Protein AF-A0A8J6SJF0-F1 (afdb_monomer_lite)

Foldseek 3Di:
DDDLVPQPPLLVVLQVVVCVLLVHPDRDVVSVVCSVPSVVSVVVCVVCSVVCNDPVNVVVVVVVVVD

Secondary structure (DSSP, 8-state):
---GGGS-HHHHHHHHHHHHHHT-SS--HHHHHHTTSHHHHHHHHHHHHHHHTSHHHHHHHHHHHH-

Structure (mmCIF, N/CA/C/O backbone):
data_AF-A0A8J6SJF0-F1
#
_entry.id   AF-A0A8J6SJF0-F1
#
loop_
_atom_site.group_PDB
_atom_site.id
_atom_site.type_symbol
_atom_site.label_atom_id
_atom_site.label_alt_id
_atom_site.label_comp_id
_atom_site.label_asym_id
_atom_site.label_entity_id
_atom_site.label_seq_id
_atom_site.pdbx_PDB_ins_code
_atom_site.Cartn_x
_atom_site.Cartn_y
_atom_site.Cartn_z
_atom_site.occupancy
_atom_site.B_iso_or_equiv
_atom_site.auth_seq_id
_atom_site.auth_comp_id
_atom_site.auth_asym_id
_atom_site.auth_atom_id
_atom_site.pdbx_PDB_model_num
ATOM 1 N N . MET A 1 1 ? -0.431 -15.899 -12.784 1.00 58.97 1 MET A N 1
ATOM 2 C CA . MET A 1 1 ? 0.060 -14.939 -11.770 1.00 58.97 1 MET A CA 1
ATOM 3 C C . MET A 1 1 ? 1.570 -14.984 -11.785 1.00 58.97 1 MET A C 1
ATOM 5 O O . MET A 1 1 ? 2.106 -16.075 -11.924 1.00 58.97 1 MET A O 1
ATOM 9 N N . ILE A 1 2 ? 2.234 -13.835 -11.680 1.00 58.31 2 ILE A N 1
ATOM 10 C CA . ILE A 1 2 ? 3.691 -13.788 -11.524 1.00 58.31 2 ILE A CA 1
ATOM 11 C C . ILE A 1 2 ? 4.019 -14.185 -10.080 1.00 58.31 2 ILE A C 1
ATOM 13 O O . ILE A 1 2 ? 3.433 -13.638 -9.144 1.00 58.31 2 ILE A O 1
ATOM 17 N N . GLU A 1 3 ? 4.923 -15.147 -9.905 1.00 65.44 3 GLU A N 1
ATOM 18 C CA . GLU A 1 3 ? 5.522 -15.431 -8.597 1.00 65.44 3 GLU A CA 1
ATOM 19 C C . GLU A 1 3 ? 6.387 -14.230 -8.175 1.00 65.44 3 GLU A C 1
ATOM 21 O O . GLU A 1 3 ? 7.228 -13.806 -8.974 1.00 65.44 3 GLU A O 1
ATOM 26 N N . PRO A 1 4 ? 6.222 -13.665 -6.962 1.00 61.03 4 PRO A N 1
ATOM 27 C CA . PRO A 1 4 ? 6.931 -12.452 -6.537 1.00 61.03 4 PRO A CA 1
ATOM 28 C C . PRO A 1 4 ? 8.457 -12.525 -6.681 1.00 61.03 4 PRO A C 1
ATOM 30 O O . PRO A 1 4 ? 9.094 -11.520 -6.982 1.00 61.03 4 PRO A O 1
ATOM 33 N N . SER A 1 5 ? 9.038 -13.718 -6.532 1.00 63.75 5 SER A N 1
ATOM 34 C CA . SER A 1 5 ? 10.474 -13.984 -6.691 1.00 63.75 5 SER A CA 1
ATOM 35 C C . SER A 1 5 ? 10.995 -13.830 -8.125 1.00 63.75 5 SER A C 1
ATOM 37 O O . SER A 1 5 ? 12.198 -13.682 -8.319 1.00 63.75 5 SER A O 1
ATOM 39 N N . HIS A 1 6 ? 10.113 -13.831 -9.128 1.00 69.38 6 HIS A N 1
ATOM 40 C CA . HIS A 1 6 ? 10.451 -13.610 -10.538 1.00 69.38 6 HIS A CA 1
ATOM 41 C C . HIS A 1 6 ? 10.059 -12.213 -11.034 1.00 69.38 6 HIS A C 1
ATOM 43 O O . HIS A 1 6 ? 10.229 -11.905 -12.214 1.00 69.38 6 HIS A O 1
ATOM 49 N N . ALA A 1 7 ? 9.507 -11.365 -10.162 1.00 74.44 7 ALA A N 1
ATOM 50 C CA . ALA A 1 7 ? 9.125 -10.016 -10.537 1.00 74.44 7 ALA A CA 1
ATOM 51 C C . ALA A 1 7 ? 10.365 -9.106 -10.655 1.00 74.44 7 ALA A C 1
ATOM 53 O O . ALA A 1 7 ? 11.331 -9.294 -9.911 1.00 74.44 7 ALA A O 1
ATOM 54 N N . PRO A 1 8 ? 10.351 -8.095 -11.539 1.00 82.06 8 PRO A N 1
ATOM 55 C CA . PRO A 1 8 ? 11.385 -7.063 -11.576 1.00 82.06 8 PRO A CA 1
ATOM 56 C C . PRO A 1 8 ? 11.601 -6.410 -10.203 1.00 82.06 8 PRO A C 1
ATOM 58 O O . PRO A 1 8 ? 10.663 -6.297 -9.412 1.00 82.06 8 PRO A O 1
ATOM 61 N N . ALA A 1 9 ? 12.820 -5.940 -9.923 1.00 85.19 9 ALA A N 1
ATOM 62 C CA . ALA A 1 9 ? 13.175 -5.360 -8.621 1.00 85.19 9 ALA A CA 1
ATOM 63 C C . ALA A 1 9 ? 12.244 -4.206 -8.194 1.00 85.19 9 ALA A C 1
ATOM 65 O O . ALA A 1 9 ? 11.896 -4.089 -7.022 1.00 85.19 9 ALA A O 1
ATOM 66 N N . GLU A 1 10 ? 11.778 -3.400 -9.151 1.00 85.56 10 GLU A N 1
ATOM 67 C CA . GLU A 1 10 ? 10.797 -2.329 -8.927 1.00 85.56 10 GLU A CA 1
ATOM 68 C C . GLU A 1 10 ? 9.450 -2.845 -8.394 1.00 85.56 10 GLU A C 1
ATOM 70 O O . GLU A 1 10 ? 8.870 -2.244 -7.493 1.00 85.56 10 GLU A O 1
ATOM 75 N N . ILE A 1 11 ? 8.978 -3.994 -8.889 1.00 88.38 11 ILE A N 1
ATOM 76 C CA . ILE A 1 11 ? 7.740 -4.623 -8.426 1.00 88.38 11 ILE A CA 1
ATOM 77 C C . ILE A 1 11 ? 7.938 -5.168 -7.021 1.00 88.38 11 ILE A C 1
ATOM 79 O O . ILE A 1 11 ? 7.086 -4.960 -6.162 1.00 88.38 11 ILE A O 1
ATOM 83 N N . GLN A 1 12 ? 9.067 -5.833 -6.766 1.00 88.62 12 GLN A N 1
ATOM 84 C CA . GLN A 1 12 ? 9.382 -6.356 -5.437 1.00 88.62 12 GLN A CA 1
ATOM 85 C C . GLN A 1 12 ? 9.427 -5.229 -4.396 1.00 88.62 12 GLN A C 1
ATOM 87 O O . GLN A 1 12 ? 8.854 -5.369 -3.315 1.00 88.62 12 GLN A O 1
ATOM 92 N N . ALA A 1 13 ? 10.034 -4.089 -4.744 1.00 90.25 13 ALA A N 1
ATOM 93 C CA . ALA A 1 13 ? 10.067 -2.906 -3.893 1.00 90.25 13 ALA A CA 1
ATOM 94 C C . ALA A 1 13 ? 8.658 -2.373 -3.592 1.00 90.25 13 ALA A C 1
ATOM 96 O O . ALA A 1 13 ? 8.333 -2.142 -2.428 1.00 90.25 13 ALA A O 1
ATOM 97 N N . SER A 1 14 ? 7.794 -2.239 -4.603 1.00 91.19 14 SER A N 1
ATOM 98 C CA . SER A 1 14 ? 6.410 -1.802 -4.386 1.00 91.19 14 SER A CA 1
ATOM 99 C C . SER A 1 14 ? 5.602 -2.791 -3.539 1.00 91.19 14 SER A C 1
ATOM 101 O O . SER A 1 14 ? 4.879 -2.367 -2.643 1.00 91.19 14 SER A O 1
ATOM 103 N N . LEU A 1 15 ? 5.734 -4.103 -3.767 1.00 91.19 15 LEU A N 1
ATOM 104 C CA . LEU A 1 15 ? 5.035 -5.118 -2.969 1.00 91.19 15 LEU A CA 1
ATOM 105 C C . LEU A 1 15 ? 5.483 -5.094 -1.499 1.00 91.19 15 LEU A C 1
ATOM 107 O O . LEU A 1 15 ? 4.638 -5.182 -0.608 1.00 91.19 15 LEU A O 1
ATOM 111 N N . SER A 1 16 ? 6.783 -4.919 -1.248 1.00 92.06 16 SER A N 1
ATOM 112 C CA . SER A 1 16 ? 7.341 -4.770 0.103 1.00 92.06 16 SER A CA 1
ATOM 113 C C . SER A 1 16 ? 6.836 -3.500 0.801 1.00 92.06 16 SER A C 1
ATOM 115 O O . SER A 1 16 ? 6.465 -3.527 1.979 1.00 92.06 16 SER A O 1
ATOM 117 N N . ASP A 1 17 ? 6.748 -2.389 0.064 1.00 94.62 17 ASP A N 1
ATOM 118 C CA . ASP A 1 17 ? 6.216 -1.125 0.578 1.00 94.62 17 ASP A CA 1
ATOM 119 C C . ASP A 1 17 ? 4.722 -1.230 0.929 1.00 94.62 17 ASP A C 1
ATOM 121 O O . ASP A 1 17 ? 4.297 -0.737 1.975 1.00 94.62 17 ASP A O 1
ATOM 125 N N . ILE A 1 18 ? 3.934 -1.939 0.114 1.00 94.19 18 ILE A N 1
ATOM 126 C CA . ILE A 1 18 ? 2.520 -2.238 0.389 1.00 94.19 18 ILE A CA 1
ATOM 127 C C . ILE A 1 18 ? 2.374 -3.064 1.672 1.00 94.19 18 ILE A C 1
ATOM 129 O O . ILE A 1 18 ? 1.569 -2.715 2.533 1.00 94.19 18 ILE A O 1
ATOM 133 N N . GLN A 1 19 ? 3.154 -4.139 1.825 1.00 93.94 19 GLN A N 1
ATOM 134 C CA . GLN A 1 19 ? 3.110 -4.985 3.024 1.00 93.94 19 GLN A CA 1
ATOM 135 C C . GLN A 1 19 ? 3.448 -4.191 4.285 1.00 93.94 19 GLN A C 1
ATOM 137 O O . GLN A 1 19 ? 2.711 -4.249 5.269 1.00 93.94 19 GLN A O 1
ATOM 142 N N . SER A 1 20 ? 4.525 -3.408 4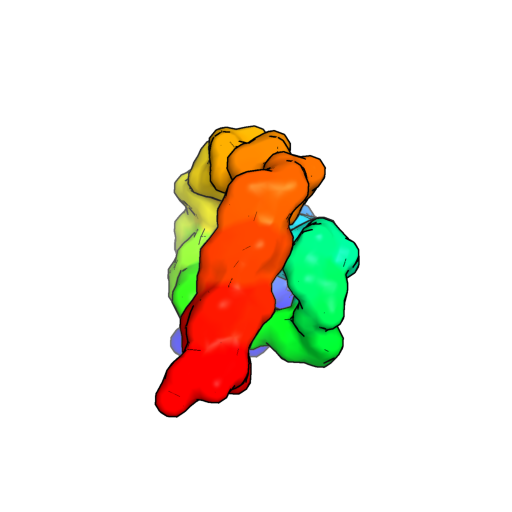.223 1.00 94.31 20 SER A N 1
ATOM 143 C CA . SER A 1 20 ? 4.986 -2.582 5.339 1.00 94.31 20 SER A CA 1
ATOM 144 C C . SER A 1 20 ? 3.975 -1.493 5.694 1.00 94.31 20 SER A C 1
ATOM 146 O O . SER A 1 20 ? 3.685 -1.285 6.867 1.00 94.31 20 SER A O 1
ATOM 148 N N . THR A 1 21 ? 3.395 -0.827 4.691 1.00 95.12 21 THR A N 1
ATOM 149 C CA . THR A 1 21 ? 2.421 0.254 4.905 1.00 95.12 21 THR A CA 1
ATOM 150 C C . THR A 1 21 ? 1.108 -0.263 5.487 1.00 95.12 21 THR A C 1
ATOM 152 O O . THR A 1 21 ? 0.531 0.385 6.353 1.00 95.12 21 THR A O 1
ATOM 155 N N . LEU A 1 22 ? 0.626 -1.417 5.021 1.00 92.56 22 LEU A N 1
ATOM 156 C CA . LEU A 1 22 ? -0.628 -2.005 5.498 1.00 92.56 22 LEU A CA 1
ATOM 157 C C . LEU A 1 22 ? -0.452 -2.856 6.766 1.00 92.56 22 LEU A C 1
ATOM 159 O O . LEU A 1 22 ? -1.445 -3.314 7.324 1.00 92.56 22 LEU A O 1
ATOM 163 N N . GLY A 1 23 ? 0.785 -3.106 7.207 1.00 91.50 23 GLY A N 1
ATOM 164 C CA . GLY A 1 23 ? 1.075 -3.942 8.373 1.00 91.50 23 GLY A CA 1
ATOM 165 C C . GLY A 1 23 ? 0.722 -5.422 8.183 1.00 91.50 23 GLY A C 1
ATOM 166 O O . GLY A 1 23 ? 0.429 -6.111 9.159 1.00 91.50 23 GLY A O 1
ATOM 167 N N . ILE A 1 24 ? 0.727 -5.923 6.942 1.00 91.44 24 ILE A N 1
ATOM 168 C CA . ILE A 1 24 ? 0.335 -7.304 6.620 1.00 91.44 24 ILE A CA 1
ATOM 169 C C . ILE A 1 24 ? 1.550 -8.172 6.249 1.00 91.44 24 ILE A C 1
ATOM 171 O O . ILE A 1 24 ? 2.382 -7.758 5.440 1.00 91.44 24 ILE A O 1
ATOM 175 N N . PRO A 1 25 ? 1.651 -9.417 6.758 1.00 91.25 25 PRO A N 1
ATOM 176 C CA . PRO A 1 25 ? 2.802 -10.285 6.493 1.00 91.25 25 PRO A CA 1
ATOM 177 C C . PRO A 1 25 ? 2.701 -11.057 5.165 1.00 91.25 25 PRO A C 1
ATOM 179 O O . PRO A 1 25 ? 3.521 -11.926 4.884 1.00 91.25 25 PRO A O 1
ATOM 182 N N . TRP A 1 26 ? 1.697 -10.774 4.333 1.00 88.88 26 TRP A N 1
ATOM 183 C CA . TRP A 1 26 ? 1.419 -11.479 3.079 1.00 88.88 26 TRP A CA 1
ATOM 184 C C . TRP A 1 26 ? 1.147 -10.490 1.946 1.00 88.88 26 TRP A C 1
ATOM 186 O O . TRP A 1 26 ? 0.677 -9.381 2.178 1.00 88.88 26 TRP A O 1
ATOM 196 N N . THR A 1 27 ? 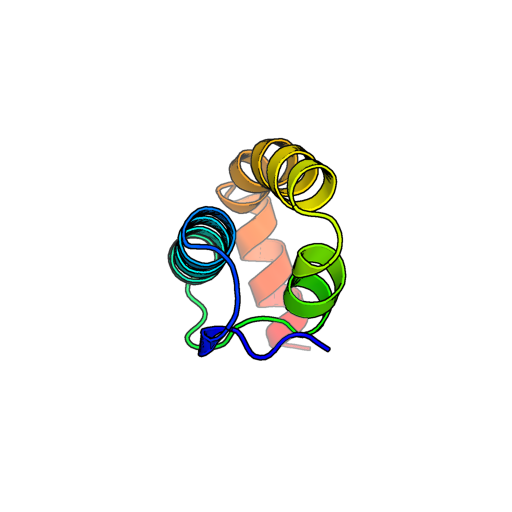1.429 -10.888 0.705 1.00 86.06 27 THR A N 1
ATOM 197 C CA . THR A 1 27 ? 1.132 -10.066 -0.475 1.00 86.06 27 THR A CA 1
ATOM 198 C C . THR A 1 27 ? -0.289 -10.348 -0.975 1.00 86.06 27 THR A C 1
ATOM 200 O O . THR A 1 27 ? -0.556 -11.485 -1.406 1.00 86.06 27 THR A O 1
ATOM 203 N N . PRO A 1 28 ? -1.202 -9.356 -0.987 1.00 85.25 28 PRO A N 1
ATOM 204 C CA . PRO A 1 28 ? -2.558 -9.572 -1.477 1.00 85.25 28 PRO A CA 1
ATOM 205 C C . PRO A 1 28 ? -2.578 -10.040 -2.934 1.00 85.25 28 PRO A C 1
ATOM 207 O O . PRO A 1 28 ? -1.794 -9.580 -3.766 1.00 85.25 28 PRO A O 1
ATOM 210 N N . ALA A 1 29 ? -3.477 -10.976 -3.253 1.00 86.25 29 ALA A N 1
ATOM 211 C CA . ALA A 1 29 ? -3.571 -11.560 -4.594 1.00 86.25 29 ALA A CA 1
ATOM 212 C C . ALA A 1 29 ? -3.898 -10.510 -5.672 1.00 86.25 29 ALA A C 1
ATOM 214 O O . ALA A 1 29 ? -3.398 -10.602 -6.791 1.00 86.25 29 ALA A O 1
ATOM 215 N N . SER A 1 30 ? -4.667 -9.477 -5.315 1.00 87.31 30 SER A N 1
ATOM 216 C CA . SER A 1 30 ? -4.950 -8.323 -6.174 1.00 87.31 30 SER A CA 1
ATOM 217 C C . SER A 1 30 ? -3.669 -7.610 -6.614 1.00 87.31 30 SER A C 1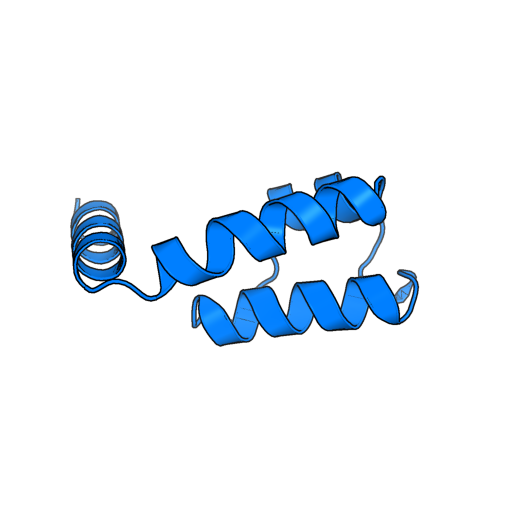
ATOM 219 O O . SER A 1 30 ? -3.473 -7.379 -7.803 1.00 87.31 30 SER A O 1
ATOM 221 N N . TRP A 1 31 ? -2.740 -7.344 -5.693 1.00 88.81 31 TRP A N 1
ATOM 222 C CA . TRP A 1 31 ? -1.456 -6.713 -6.017 1.00 88.81 31 TRP A CA 1
ATOM 223 C C . TRP A 1 31 ? -0.559 -7.598 -6.884 1.00 88.81 31 TRP A C 1
ATOM 225 O O . TRP A 1 31 ? 0.102 -7.099 -7.790 1.00 88.81 31 TRP A O 1
ATOM 235 N N . ARG A 1 32 ? -0.609 -8.925 -6.703 1.00 84.25 32 ARG A N 1
ATOM 236 C CA . ARG A 1 32 ? 0.059 -9.872 -7.617 1.00 84.25 32 ARG A CA 1
ATOM 237 C C . ARG A 1 32 ? -0.533 -9.861 -9.029 1.00 84.25 32 ARG A C 1
ATOM 239 O O . ARG A 1 32 ? 0.186 -10.138 -9.985 1.00 84.25 32 ARG A O 1
ATOM 246 N N . ALA A 1 33 ? -1.817 -9.539 -9.185 1.00 87.00 33 ALA A N 1
ATOM 247 C CA . ALA A 1 33 ? -2.417 -9.335 -10.501 1.00 87.00 33 ALA A CA 1
ATOM 248 C C . ALA A 1 33 ? -1.964 -8.002 -11.124 1.00 87.00 33 ALA A C 1
ATOM 250 O O . ALA A 1 33 ? -1.592 -7.975 -12.297 1.00 87.00 33 ALA A O 1
ATOM 251 N N . TYR A 1 34 ? -1.913 -6.921 -10.338 1.00 86.00 34 TYR A N 1
ATOM 252 C CA . TYR A 1 34 ? -1.413 -5.620 -10.801 1.00 86.00 34 TYR A CA 1
ATOM 253 C C . TYR A 1 34 ? 0.077 -5.630 -11.157 1.00 86.00 34 TYR A C 1
ATOM 255 O O . TYR A 1 34 ? 0.482 -4.873 -12.032 1.00 86.00 34 TYR A O 1
ATOM 263 N N . ALA A 1 35 ? 0.874 -6.533 -10.579 1.00 85.25 35 ALA A N 1
ATOM 264 C CA . ALA A 1 35 ? 2.283 -6.726 -10.932 1.00 85.25 35 ALA A CA 1
ATOM 265 C C . ALA A 1 35 ? 2.524 -7.061 -12.420 1.00 85.25 35 ALA A C 1
ATOM 267 O O . ALA A 1 35 ? 3.632 -6.873 -12.913 1.00 85.25 35 ALA A O 1
ATOM 268 N N . MET A 1 36 ? 1.501 -7.522 -13.154 1.00 85.50 36 MET A N 1
ATOM 269 C CA . MET A 1 36 ? 1.574 -7.698 -14.614 1.00 85.50 36 MET A CA 1
ATOM 270 C C . MET A 1 36 ? 1.607 -6.362 -15.379 1.00 85.50 36 MET A C 1
ATOM 272 O O . MET A 1 36 ? 1.990 -6.337 -16.545 1.00 85.50 36 MET A O 1
ATOM 276 N N . TYR A 1 37 ? 1.229 -5.258 -14.727 1.00 90.06 37 TYR A N 1
ATOM 277 C CA . TYR A 1 37 ? 1.179 -3.903 -15.275 1.00 90.06 37 TYR A CA 1
ATOM 278 C C . TYR A 1 37 ? 1.931 -2.926 -14.344 1.00 90.06 37 TYR A C 1
ATOM 280 O O . TYR A 1 37 ? 1.293 -2.150 -13.627 1.00 90.06 37 TYR A O 1
ATOM 288 N N . PRO A 1 38 ? 3.281 -2.937 -14.342 1.00 87.69 38 PRO A N 1
ATOM 289 C CA . PRO A 1 38 ? 4.108 -2.221 -13.364 1.00 87.69 38 PRO A CA 1
ATOM 290 C C . PRO A 1 38 ? 3.751 -0.746 -13.170 1.00 87.69 38 PRO A C 1
ATOM 292 O O . PRO A 1 38 ? 3.531 -0.302 -12.045 1.00 87.69 38 PRO A O 1
ATOM 295 N N . SER A 1 39 ? 3.609 0.002 -14.266 1.00 89.81 39 SER A N 1
ATOM 296 C CA . SER A 1 39 ? 3.298 1.435 -14.213 1.00 89.81 39 SER A CA 1
ATOM 297 C C . SER A 1 39 ? 1.906 1.714 -13.642 1.00 89.81 39 SER A C 1
ATOM 299 O O . SER A 1 39 ? 1.719 2.694 -12.929 1.00 89.81 39 SER A O 1
ATOM 301 N N . VAL A 1 40 ? 0.929 0.841 -13.916 1.00 90.88 40 VAL A N 1
ATOM 302 C CA . VAL A 1 40 ? -0.423 0.956 -13.346 1.00 90.88 40 VAL A CA 1
ATOM 303 C C . VAL A 1 40 ? -0.380 0.667 -11.852 1.00 90.88 40 VAL A C 1
ATOM 305 O O . VAL A 1 40 ? -0.983 1.396 -11.072 1.00 90.88 40 VAL A O 1
ATOM 308 N N . MET A 1 41 ? 0.357 -0.370 -11.451 1.00 92.06 41 MET A N 1
ATOM 309 C CA . MET A 1 41 ? 0.525 -0.731 -10.048 1.00 92.06 41 MET A CA 1
ATOM 310 C C . MET A 1 41 ? 1.179 0.399 -9.248 1.00 92.06 41 MET A C 1
ATOM 312 O O . MET A 1 41 ? 0.660 0.759 -8.195 1.00 92.06 41 MET A O 1
ATOM 316 N N . GLN A 1 42 ? 2.274 0.974 -9.757 1.00 91.56 42 GLN A N 1
ATOM 317 C CA . GLN A 1 42 ? 2.952 2.106 -9.120 1.00 91.56 42 GLN A CA 1
ATOM 318 C C . GLN A 1 42 ? 2.027 3.313 -9.009 1.00 91.56 42 GLN A C 1
ATOM 320 O O . GLN A 1 42 ? 1.806 3.795 -7.903 1.00 91.56 42 GLN A O 1
ATOM 325 N N . LEU A 1 43 ? 1.411 3.742 -10.114 1.00 93.69 43 LEU A N 1
ATOM 326 C CA . LEU A 1 43 ? 0.521 4.903 -10.110 1.00 93.69 43 LEU A CA 1
ATOM 327 C C . LEU A 1 43 ? -0.661 4.717 -9.150 1.00 93.69 43 LEU A C 1
ATOM 329 O O . LEU A 1 43 ? -1.053 5.644 -8.441 1.00 93.69 43 LEU A O 1
ATOM 333 N N . PHE A 1 44 ? -1.245 3.519 -9.124 1.00 94.25 44 PHE A N 1
ATOM 334 C CA . PHE A 1 44 ? -2.344 3.207 -8.222 1.00 94.25 44 PHE A CA 1
ATOM 335 C C . PHE A 1 44 ? -1.888 3.233 -6.760 1.00 94.25 44 PHE A C 1
ATOM 337 O O . PHE A 1 44 ? -2.548 3.847 -5.921 1.00 94.25 44 PHE A O 1
ATOM 344 N N . TRP A 1 45 ? -0.741 2.622 -6.456 1.00 94.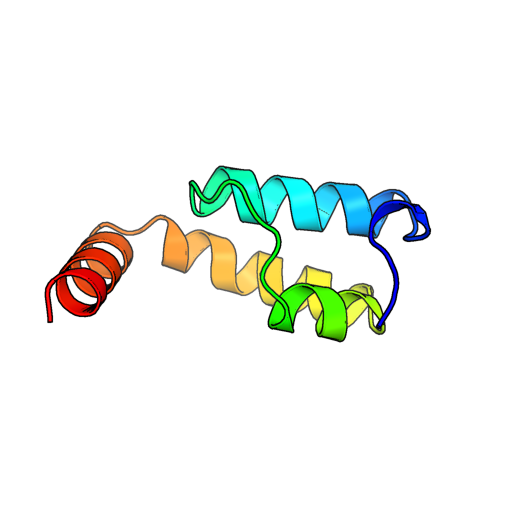56 45 TRP A N 1
ATOM 345 C CA . TRP A 1 45 ? -0.203 2.593 -5.102 1.00 94.56 45 TRP A CA 1
ATOM 346 C C . TRP A 1 45 ? 0.197 3.979 -4.593 1.00 94.56 45 TRP A C 1
ATOM 348 O O . TRP A 1 45 ? -0.183 4.343 -3.484 1.00 94.56 45 TRP A O 1
ATOM 358 N N . GLU A 1 46 ? 0.863 4.793 -5.412 1.00 95.19 46 GLU A N 1
ATOM 359 C CA . GLU A 1 46 ? 1.224 6.177 -5.079 1.00 95.19 46 GLU A CA 1
ATOM 360 C C . GLU A 1 46 ? 0.010 7.016 -4.664 1.00 95.19 46 GLU A C 1
ATOM 362 O O . GLU A 1 46 ? 0.102 7.860 -3.772 1.00 95.19 46 GLU A O 1
ATOM 367 N N . ARG A 1 47 ? -1.148 6.776 -5.290 1.00 95.88 47 ARG A N 1
ATOM 368 C CA . ARG A 1 47 ? -2.400 7.478 -4.978 1.00 95.88 47 ARG A CA 1
ATOM 369 C C . ARG A 1 47 ? -3.124 6.899 -3.769 1.00 95.88 47 ARG A C 1
ATOM 371 O O . ARG A 1 47 ? -3.746 7.655 -3.028 1.00 95.88 47 ARG A O 1
ATOM 378 N N . LEU A 1 48 ? -3.065 5.584 -3.577 1.00 95.62 48 LEU A N 1
ATOM 379 C CA . LEU A 1 48 ? -3.763 4.898 -2.493 1.00 95.62 48 LEU A CA 1
ATOM 380 C C . LEU A 1 48 ? -3.027 5.024 -1.153 1.00 95.62 48 LEU A C 1
ATOM 382 O O . LEU A 1 48 ? -3.671 5.209 -0.123 1.00 95.62 48 LEU A O 1
ATOM 386 N N . LYS A 1 49 ? -1.691 4.967 -1.161 1.00 96.31 49 LYS A N 1
ATOM 387 C CA . LYS A 1 49 ? -0.844 4.947 0.040 1.00 96.31 49 LYS A CA 1
ATOM 388 C C . LYS A 1 49 ? -1.161 6.061 1.053 1.00 96.31 49 LYS A C 1
ATOM 390 O O . LYS A 1 49 ? -1.304 5.740 2.231 1.00 96.31 49 LYS A O 1
ATOM 395 N N . PRO A 1 50 ? -1.342 7.339 0.665 1.00 97.12 50 PRO A N 1
ATOM 396 C CA . PRO A 1 50 ? -1.682 8.383 1.633 1.00 97.12 50 PRO A CA 1
ATOM 397 C C . PRO A 1 50 ? -3.034 8.146 2.315 1.00 97.12 50 PRO A C 1
ATOM 399 O O . PRO A 1 50 ? -3.186 8.435 3.497 1.00 97.12 50 PRO A O 1
ATOM 402 N N . ALA A 1 51 ? -4.012 7.586 1.594 1.00 96.81 51 ALA A N 1
ATOM 4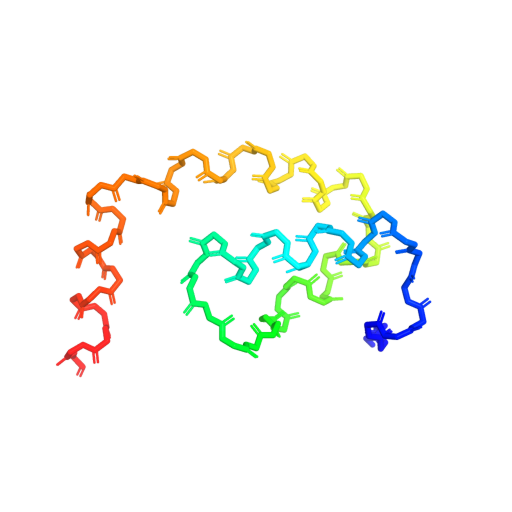03 C CA . ALA A 1 51 ? -5.325 7.281 2.157 1.00 96.81 51 ALA A CA 1
ATOM 404 C C . ALA A 1 51 ? -5.247 6.146 3.188 1.00 96.81 51 ALA A C 1
ATOM 406 O O . ALA A 1 51 ? -5.922 6.210 4.216 1.00 96.81 51 ALA A O 1
ATOM 407 N N . THR A 1 52 ? -4.382 5.148 2.965 1.00 95.62 52 THR A N 1
ATOM 408 C CA . THR A 1 52 ? -4.218 4.021 3.899 1.00 95.62 52 THR A CA 1
ATOM 409 C C . THR A 1 52 ? -3.508 4.397 5.196 1.00 95.62 52 THR A C 1
ATOM 411 O O . THR A 1 52 ? -3.519 3.624 6.145 1.00 95.62 52 THR A O 1
ATOM 414 N N . GLN A 1 53 ? -2.879 5.572 5.244 1.00 95.12 53 GLN A N 1
ATOM 415 C CA . GLN A 1 53 ? -2.172 6.090 6.418 1.00 95.12 53 GLN A CA 1
ATOM 416 C C . GLN A 1 53 ? -3.049 6.999 7.294 1.00 95.12 53 GLN A C 1
ATOM 418 O O . GLN A 1 53 ? -2.558 7.605 8.243 1.00 95.12 53 GLN A O 1
ATOM 423 N N . THR A 1 54 ? -4.340 7.116 6.979 1.00 96.50 54 THR A N 1
ATOM 424 C CA . THR A 1 54 ? -5.293 7.896 7.774 1.00 96.50 54 THR A CA 1
ATOM 425 C C . THR A 1 54 ? -5.900 7.060 8.898 1.00 96.50 54 THR A C 1
ATOM 427 O O . THR A 1 54 ? -6.075 5.849 8.765 1.00 96.50 54 THR A O 1
ATOM 430 N N . GLU A 1 55 ? -6.287 7.721 9.991 1.00 95.50 55 GLU A N 1
ATOM 431 C CA . GLU A 1 55 ? -6.994 7.077 11.105 1.00 95.50 55 GLU A CA 1
ATOM 432 C C . GLU A 1 55 ? -8.316 6.448 10.642 1.00 95.50 55 GLU A C 1
ATOM 434 O O . GLU A 1 55 ? -8.575 5.284 10.929 1.00 95.50 55 GLU A O 1
ATOM 439 N N . SER A 1 56 ? -9.077 7.156 9.800 1.00 96.44 56 SER A N 1
ATOM 440 C CA . SER A 1 56 ? -10.339 6.657 9.234 1.00 96.44 56 SER A CA 1
ATOM 441 C C . SER A 1 56 ? -10.178 5.347 8.453 1.00 96.44 56 SER A C 1
ATOM 443 O O . SER A 1 56 ? -11.046 4.475 8.522 1.00 96.44 56 SER A O 1
ATOM 445 N N . PHE A 1 57 ? -9.068 5.171 7.728 1.00 95.69 57 PHE A N 1
ATOM 446 C CA . PHE A 1 57 ? -8.793 3.908 7.046 1.00 95.69 57 PHE A CA 1
ATOM 447 C C . PHE A 1 57 ? -8.552 2.769 8.041 1.00 95.69 57 PHE A C 1
ATOM 449 O O . PHE A 1 57 ? -9.109 1.683 7.873 1.00 95.69 57 PHE A O 1
ATOM 456 N N . LEU A 1 58 ? -7.747 3.016 9.080 1.00 93.75 58 LEU A N 1
ATOM 457 C CA . LEU A 1 58 ? -7.463 2.023 10.114 1.00 93.75 58 LEU A CA 1
ATOM 458 C C . LEU A 1 58 ? -8.735 1.627 10.873 1.00 93.75 58 LEU A C 1
ATOM 460 O O . LEU A 1 58 ? -8.995 0.439 11.046 1.00 93.75 58 LEU A O 1
ATOM 464 N N . GLU A 1 59 ? -9.553 2.600 11.271 1.00 95.88 59 GLU A N 1
ATOM 465 C CA . GLU A 1 59 ? -10.846 2.361 11.919 1.00 95.88 59 GLU A CA 1
ATOM 466 C C . GLU A 1 59 ? -11.762 1.493 11.051 1.00 95.88 59 GLU A C 1
ATOM 468 O O . GLU A 1 59 ? -12.317 0.501 11.528 1.00 95.88 59 GLU A O 1
ATOM 473 N N . GLY A 1 60 ? -11.873 1.815 9.757 1.00 96.12 60 GLY A N 1
ATOM 474 C CA . GLY A 1 60 ? -12.653 1.027 8.806 1.00 96.12 60 GLY A CA 1
ATOM 475 C C . GLY A 1 60 ? -12.133 -0.405 8.659 1.00 96.12 60 GLY A C 1
ATOM 476 O O . GLY A 1 60 ? -12.921 -1.351 8.642 1.00 96.12 60 GLY A O 1
ATOM 477 N N . ALA A 1 61 ? -10.812 -0.587 8.604 1.00 92.94 61 ALA A N 1
ATOM 478 C CA . ALA A 1 61 ? -10.195 -1.908 8.532 1.00 92.94 61 ALA A CA 1
ATOM 479 C C . ALA A 1 61 ? -10.454 -2.743 9.800 1.00 92.94 61 ALA A C 1
ATOM 481 O O . ALA A 1 61 ? -10.776 -3.926 9.694 1.00 92.94 61 ALA A O 1
ATOM 482 N N . ILE A 1 62 ? -10.371 -2.132 10.988 1.00 93.38 62 ILE A N 1
ATOM 483 C CA . ILE A 1 62 ? -10.677 -2.789 12.268 1.00 93.38 62 ILE A CA 1
ATOM 484 C C . ILE A 1 62 ? -12.153 -3.193 12.325 1.00 93.38 62 ILE A C 1
ATOM 486 O O . ILE A 1 62 ? -12.460 -4.327 12.691 1.00 93.38 62 ILE A O 1
ATOM 490 N N . ALA A 1 63 ? -13.063 -2.300 11.926 1.00 96.00 63 ALA A N 1
ATOM 491 C CA . ALA A 1 63 ? -14.496 -2.577 11.915 1.00 96.00 63 ALA A CA 1
ATOM 492 C C . ALA A 1 63 ? -14.855 -3.756 10.994 1.00 96.00 63 ALA A C 1
ATOM 494 O O . ALA A 1 63 ? -15.658 -4.603 11.376 1.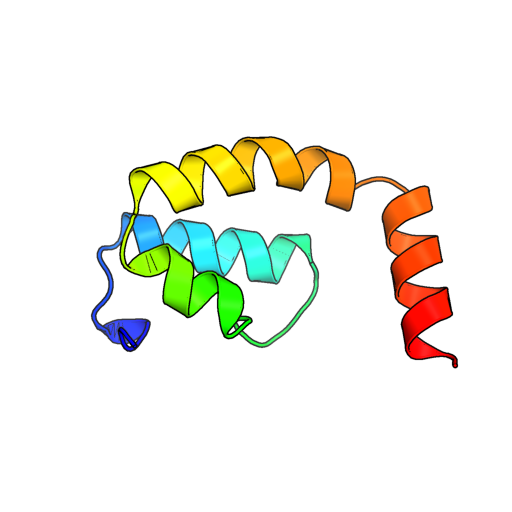00 96.00 63 ALA A O 1
ATOM 495 N N . LEU A 1 64 ? -14.228 -3.846 9.815 1.00 92.69 64 LEU A N 1
ATOM 496 C CA . LEU A 1 64 ? -14.417 -4.968 8.888 1.00 92.69 64 LEU A CA 1
ATOM 497 C C . LEU A 1 64 ? -13.832 -6.288 9.407 1.00 92.69 64 LEU A C 1
ATOM 499 O O . LEU A 1 64 ? -14.339 -7.344 9.052 1.00 92.69 64 LEU A O 1
ATOM 503 N N . ALA A 1 65 ? -12.766 -6.248 10.210 1.00 86.69 65 ALA A N 1
ATOM 504 C CA . ALA A 1 65 ? -12.152 -7.449 10.776 1.00 86.69 65 ALA A CA 1
ATOM 505 C C . ALA A 1 65 ? -12.902 -7.998 12.004 1.00 86.69 65 ALA A C 1
ATOM 507 O O . ALA A 1 65 ? -12.725 -9.162 12.358 1.00 86.69 65 ALA A O 1
ATOM 508 N N . ALA A 1 66 ? -13.693 -7.156 12.675 1.00 83.44 66 ALA A N 1
ATOM 509 C CA . ALA A 1 66 ? -14.440 -7.506 13.881 1.00 83.44 66 ALA A CA 1
ATOM 510 C C . ALA A 1 66 ? -15.871 -8.018 13.615 1.00 83.44 66 ALA A C 1
ATOM 512 O O . ALA A 1 66 ? -16.515 -8.488 14.556 1.00 83.44 66 ALA A O 1
ATOM 513 N N . GLY A 1 67 ? -16.372 -7.894 12.380 1.00 67.00 67 GLY A N 1
ATOM 514 C CA . GLY A 1 67 ? -17.690 -8.381 11.944 1.00 67.00 67 GLY A CA 1
ATOM 515 C C . GLY A 1 67 ? -17.613 -9.723 11.233 1.00 67.00 67 GLY A C 1
ATOM 516 O O . GLY A 1 67 ? -18.556 -10.522 11.425 1.00 67.00 67 GLY A O 1
#

pLDDT: mean 88.2, std 9.6, range [58.31, 97.12]

Radius of gyration: 12.7 Å; chains: 1; bounding box: 31×24×29 Å

Sequence (67 aa):
MIEPSHAPAEIQASLSDIQSTLGIPWTPASWRAYAMYPSVMQLFWERLKPATQTESFLEGAIALAAG